Protein AF-A0A1F7LGY2-F1 (afdb_monomer_lite)

pLDDT: mean 80.33, std 22.24, range [31.53, 98.31]

Secondary structure (DSSP, 8-state):
--S-SSPEEEE-TTS-EEEE-S--SSSHHHHHHHTTTTHHHHHHHHHHHHHHHHHHHHTTT--SHHHHHHHHHHHHHHHHHHHHHHHHHHHHHHTTT-GGGSPPP--HHHHHHHHHHHHHHHHHHHHHHTS--S-----------SS----HHHHHHHHHTT--

Foldseek 3Di:
DQPPPDWDWDAAPVRHIDTDDPDACDDPVVCCLPPRRCLVVLLVVLLVQLVVLVVVCVVVVHDSVVVLVVSLVVSLVVLVVVVVVSQQVSLCRVVVNDSVVDDTDDCPVVSVVSSVVSVVSSVVVVVVVPPDDDDDPDDDDDDDDDDDDDDPVVVVVVVPPPPD

Structure (mmCIF, N/CA/C/O backbone):
data_AF-A0A1F7LGY2-F1
#
_entry.id   AF-A0A1F7LGY2-F1
#
loop_
_atom_site.group_PDB
_atom_site.id
_atom_site.type_symbol
_atom_site.label_atom_id
_atom_site.label_alt_id
_atom_site.label_comp_id
_atom_site.label_asym_id
_atom_site.label_entity_id
_atom_site.label_seq_id
_atom_site.pdbx_PDB_ins_code
_atom_site.Cartn_x
_atom_site.Cartn_y
_atom_site.Cartn_z
_atom_site.occupancy
_atom_site.B_iso_or_equiv
_atom_site.auth_seq_id
_atom_site.auth_comp_id
_atom_site.auth_asym_id
_atom_site.auth_atom_id
_atom_site.pdbx_PDB_model_num
ATOM 1 N N . MET A 1 1 ? 18.404 -5.498 -19.181 1.00 39.53 1 MET A N 1
ATOM 2 C CA . MET A 1 1 ? 17.936 -6.831 -18.715 1.00 39.53 1 MET A CA 1
ATOM 3 C C . MET A 1 1 ? 17.307 -6.652 -17.340 1.00 39.53 1 MET A C 1
ATOM 5 O O . MET A 1 1 ? 17.782 -5.783 -16.625 1.00 39.53 1 MET A O 1
ATOM 9 N N . MET A 1 2 ? 16.270 -7.405 -16.933 1.00 42.03 2 MET A N 1
ATOM 10 C CA . MET A 1 2 ? 16.012 -7.527 -15.489 1.00 42.03 2 MET A CA 1
ATOM 11 C C . MET A 1 2 ? 17.303 -8.080 -14.880 1.00 42.03 2 MET A C 1
ATOM 13 O O . MET A 1 2 ? 17.704 -9.189 -15.218 1.00 42.03 2 MET A O 1
ATOM 17 N N . ASN A 1 3 ? 17.974 -7.322 -14.013 1.00 49.53 3 ASN A N 1
ATOM 18 C CA . ASN A 1 3 ? 19.230 -7.747 -13.381 1.00 49.53 3 ASN A CA 1
ATOM 19 C C . ASN A 1 3 ? 19.044 -8.911 -12.380 1.00 49.53 3 ASN A C 1
ATOM 21 O O . ASN A 1 3 ? 19.965 -9.271 -11.650 1.00 49.53 3 ASN A O 1
ATOM 25 N N . ALA A 1 4 ? 17.864 -9.533 -12.344 1.00 51.78 4 ALA A N 1
ATOM 26 C CA . ALA A 1 4 ? 17.634 -10.783 -11.649 1.00 51.78 4 ALA A CA 1
ATOM 27 C C . ALA A 1 4 ? 18.128 -11.944 -12.530 1.00 51.78 4 ALA A C 1
ATOM 29 O O . ALA A 1 4 ? 17.460 -12.358 -13.474 1.00 51.78 4 ALA A O 1
ATOM 30 N N . ARG A 1 5 ? 19.298 -12.507 -12.195 1.00 49.62 5 ARG A N 1
ATOM 31 C CA . ARG A 1 5 ? 19.801 -13.772 -12.776 1.00 49.62 5 ARG A CA 1
ATOM 32 C C . ARG A 1 5 ? 18.798 -14.934 -12.642 1.00 49.62 5 ARG A C 1
ATOM 34 O O . ARG A 1 5 ? 18.887 -15.901 -13.390 1.00 49.62 5 ARG A O 1
ATOM 41 N N . ALA A 1 6 ? 17.867 -14.847 -11.692 1.00 62.56 6 ALA A N 1
ATOM 42 C CA . ALA A 1 6 ? 16.808 -15.820 -11.454 1.00 62.56 6 ALA A CA 1
ATOM 43 C C . ALA A 1 6 ? 15.455 -15.314 -11.983 1.00 62.56 6 ALA A C 1
ATOM 45 O O . ALA A 1 6 ? 15.149 -14.127 -11.899 1.00 62.56 6 ALA A O 1
ATOM 46 N N . ALA A 1 7 ? 14.624 -16.228 -12.493 1.00 77.44 7 ALA A N 1
ATOM 47 C CA . ALA A 1 7 ? 13.251 -15.912 -12.883 1.00 77.44 7 ALA A CA 1
ATOM 48 C C . ALA A 1 7 ? 12.450 -15.381 -11.680 1.00 77.44 7 ALA A C 1
ATOM 50 O O . ALA A 1 7 ? 12.455 -16.006 -10.616 1.00 77.44 7 ALA A O 1
ATOM 51 N N . LEU A 1 8 ? 11.718 -14.276 -11.856 1.00 84.38 8 LEU A N 1
ATOM 52 C CA . LEU A 1 8 ? 10.753 -13.827 -10.855 1.00 84.38 8 LEU A CA 1
ATOM 53 C C . LEU A 1 8 ? 9.548 -14.766 -10.899 1.00 84.38 8 LEU A C 1
ATOM 55 O O . LEU A 1 8 ? 8.947 -14.948 -11.958 1.00 84.38 8 LEU A O 1
ATOM 59 N N . LYS A 1 9 ? 9.171 -15.325 -9.748 1.00 89.75 9 LYS A N 1
ATOM 60 C CA . LYS A 1 9 ? 7.934 -16.093 -9.574 1.00 89.75 9 LYS A CA 1
ATOM 61 C C . LYS A 1 9 ? 7.268 -15.680 -8.270 1.00 89.75 9 LYS A C 1
ATOM 63 O O . LYS A 1 9 ? 7.828 -15.880 -7.198 1.00 89.75 9 LYS A O 1
ATOM 68 N N . THR A 1 10 ? 6.081 -15.098 -8.367 1.00 90.00 10 THR A N 1
ATOM 69 C CA . THR A 1 10 ? 5.299 -14.644 -7.212 1.00 90.00 10 THR A CA 1
ATOM 70 C C . THR A 1 10 ? 3.799 -14.729 -7.508 1.00 90.00 10 THR A C 1
ATOM 72 O O . THR A 1 10 ? 3.387 -15.248 -8.549 1.00 90.00 10 THR A O 1
ATOM 75 N N . LYS A 1 11 ? 2.966 -14.261 -6.580 1.00 91.31 11 LYS A N 1
ATOM 76 C CA . LYS A 1 11 ? 1.517 -14.144 -6.733 1.00 91.31 11 LYS A CA 1
ATOM 77 C C . LYS A 1 11 ? 1.067 -12.736 -6.344 1.00 91.31 11 LYS A C 1
ATOM 79 O O . LYS A 1 11 ? 1.635 -12.140 -5.437 1.00 91.31 11 LYS A O 1
ATOM 84 N N . THR A 1 12 ? 0.041 -12.222 -7.015 1.00 90.81 12 THR A N 1
ATOM 85 C CA . THR A 1 12 ? -0.687 -11.018 -6.580 1.00 90.81 12 THR A CA 1
ATOM 86 C C . THR A 1 12 ? -1.389 -11.275 -5.245 1.00 90.81 12 THR A C 1
ATOM 88 O O . THR A 1 12 ? -1.582 -12.436 -4.882 1.00 90.81 12 THR A O 1
ATOM 91 N N . PHE A 1 13 ? -1.922 -10.228 -4.613 1.00 91.12 13 PHE A N 1
ATOM 92 C CA . PHE A 1 13 ? -2.785 -10.340 -3.428 1.00 91.12 13 PHE A CA 1
ATOM 93 C C . PHE A 1 13 ? -3.896 -11.396 -3.576 1.00 91.12 13 PHE A C 1
ATOM 95 O O . PHE A 1 13 ? -4.063 -12.257 -2.720 1.00 91.12 13 PHE A O 1
ATOM 102 N N . ASN A 1 14 ? -4.562 -11.434 -4.735 1.00 89.94 14 ASN A N 1
ATOM 103 C CA . ASN A 1 14 ? -5.637 -12.392 -5.034 1.00 89.94 14 ASN A CA 1
ATOM 104 C C . ASN A 1 14 ? -5.140 -13.790 -5.463 1.00 89.94 14 ASN A C 1
ATOM 106 O O . ASN A 1 14 ? -5.880 -14.561 -6.067 1.00 89.94 14 ASN A O 1
ATOM 110 N N . GLY A 1 15 ? -3.860 -14.107 -5.258 1.00 91.38 15 GLY A N 1
ATOM 111 C CA . GLY A 1 15 ? -3.277 -15.408 -5.596 1.00 91.38 15 GLY A CA 1
ATOM 112 C C . GLY A 1 15 ? -2.975 -15.648 -7.082 1.00 91.38 15 GLY A C 1
ATOM 113 O O . GLY A 1 15 ? -2.417 -16.700 -7.407 1.00 91.38 15 GLY A O 1
ATOM 114 N N . LYS A 1 16 ? -3.277 -14.701 -7.985 1.00 90.69 16 LYS A N 1
ATOM 115 C CA . L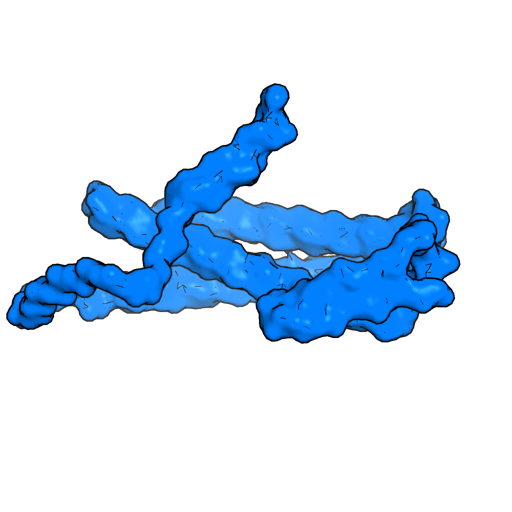YS A 1 16 ? -2.940 -14.821 -9.416 1.00 90.69 16 LYS A CA 1
ATOM 116 C C . LYS A 1 16 ? -1.417 -14.879 -9.603 1.00 90.69 16 LYS A C 1
ATOM 118 O O . LYS A 1 16 ? -0.718 -14.050 -9.021 1.00 90.69 16 LYS A O 1
ATOM 123 N N . PRO A 1 17 ? -0.877 -15.824 -10.390 1.00 92.31 17 PRO A N 1
ATOM 124 C CA . PRO A 1 17 ? 0.564 -15.953 -10.577 1.00 92.31 17 PRO A CA 1
ATOM 125 C C . PRO A 1 17 ? 1.137 -14.790 -11.400 1.00 92.31 17 PRO A C 1
ATOM 127 O O . PRO A 1 17 ? 0.558 -14.388 -12.404 1.00 92.31 17 PRO A O 1
ATOM 130 N N . VAL A 1 18 ? 2.312 -14.303 -11.002 1.00 89.62 18 VAL A N 1
ATOM 131 C CA . VAL A 1 18 ? 3.126 -13.329 -11.742 1.00 89.62 18 VAL A CA 1
ATOM 132 C C . VAL A 1 18 ? 4.497 -13.951 -11.970 1.00 89.62 18 VAL A C 1
ATOM 134 O O . VAL A 1 18 ? 5.178 -14.326 -11.011 1.00 89.62 18 VAL A O 1
ATOM 137 N N . GLN A 1 19 ? 4.887 -14.106 -13.235 1.00 90.25 19 GLN A N 1
ATOM 138 C CA . GLN A 1 19 ? 6.138 -14.760 -13.611 1.00 90.25 19 GLN A CA 1
ATOM 139 C C . GLN A 1 19 ? 6.834 -13.994 -14.732 1.00 90.25 19 GLN A C 1
ATOM 141 O O . GLN A 1 19 ? 6.218 -13.705 -15.754 1.00 90.25 19 GLN A O 1
ATOM 146 N N . TYR A 1 20 ? 8.123 -13.711 -14.549 1.00 87.00 20 TYR A N 1
ATOM 147 C CA . TYR A 1 20 ? 8.960 -13.065 -15.558 1.00 87.00 20 TYR A CA 1
ATOM 148 C C . TYR A 1 20 ? 10.295 -13.794 -15.678 1.00 87.00 20 TYR A C 1
ATOM 150 O O . TYR A 1 20 ? 10.946 -14.108 -14.678 1.00 87.00 20 TYR A O 1
ATOM 158 N N . HIS A 1 21 ? 10.713 -14.056 -16.914 1.00 86.31 21 HIS A N 1
ATOM 159 C CA . HIS A 1 21 ? 11.992 -14.677 -17.227 1.00 86.31 21 HIS A CA 1
ATOM 160 C C . HIS A 1 21 ? 12.526 -14.120 -18.546 1.00 86.31 21 HIS A C 1
ATOM 162 O O . HIS A 1 21 ? 11.770 -13.998 -19.504 1.00 86.31 21 HIS A O 1
ATOM 168 N N . GLY A 1 22 ? 13.812 -13.765 -18.587 1.00 83.62 22 GLY A N 1
ATOM 169 C CA . GLY A 1 22 ? 14.469 -13.286 -19.809 1.00 83.62 22 GLY A CA 1
ATOM 170 C C . GLY A 1 22 ? 13.986 -11.927 -20.338 1.00 83.62 22 GLY A C 1
ATOM 171 O O . GLY A 1 22 ? 14.385 -11.540 -21.429 1.00 83.62 22 GLY A O 1
ATOM 172 N N . VAL A 1 23 ? 13.155 -11.192 -19.589 1.00 84.19 23 VAL A N 1
ATOM 173 C CA . VAL A 1 23 ? 12.608 -9.884 -19.996 1.00 84.19 23 VAL A CA 1
ATOM 174 C C . VAL A 1 23 ? 13.295 -8.723 -19.273 1.00 84.19 23 VAL A C 1
ATOM 176 O O . VAL A 1 23 ? 13.893 -8.887 -18.208 1.00 84.19 23 VAL A O 1
ATOM 179 N N . THR A 1 24 ? 13.246 -7.528 -19.857 1.00 85.12 24 THR A N 1
ATOM 180 C CA . THR A 1 24 ? 13.650 -6.279 -19.198 1.00 85.12 24 THR A CA 1
ATOM 181 C C . THR A 1 24 ? 12.542 -5.772 -18.278 1.00 85.12 24 THR A C 1
ATOM 183 O O . THR A 1 24 ? 11.375 -6.119 -18.445 1.00 85.12 24 THR A O 1
ATOM 186 N N . PHE A 1 25 ? 12.896 -4.951 -17.284 1.00 89.19 25 PHE A N 1
ATOM 187 C CA . PHE A 1 25 ? 11.900 -4.237 -16.486 1.00 89.19 25 PHE A CA 1
ATOM 188 C C . PHE A 1 25 ? 11.383 -3.029 -17.282 1.00 89.19 25 PHE A C 1
ATOM 190 O O . PHE A 1 25 ? 11.777 -1.890 -17.053 1.00 89.19 25 PHE A O 1
ATOM 197 N N . ASP A 1 26 ? 10.555 -3.317 -18.280 1.00 86.62 26 ASP A N 1
ATOM 198 C CA . ASP A 1 26 ? 9.886 -2.342 -19.135 1.00 86.62 26 ASP A CA 1
ATOM 199 C C . ASP A 1 26 ? 8.568 -2.932 -19.664 1.00 86.62 26 ASP A C 1
ATOM 201 O O . ASP A 1 26 ? 8.380 -4.148 -19.622 1.00 86.62 26 ASP A O 1
ATOM 205 N N . GLY A 1 27 ? 7.634 -2.095 -20.119 1.00 88.94 27 GLY A N 1
ATOM 206 C CA . GLY A 1 27 ? 6.317 -2.539 -20.588 1.00 88.94 27 GLY A CA 1
ATOM 207 C C . GLY A 1 27 ? 5.505 -3.256 -19.498 1.00 88.94 27 GLY A C 1
ATOM 208 O O . GLY A 1 27 ? 5.334 -2.735 -18.394 1.00 88.94 27 GLY A O 1
ATOM 209 N N . THR A 1 28 ? 4.993 -4.457 -19.793 1.00 89.25 28 THR A N 1
ATOM 210 C CA . THR A 1 28 ? 4.086 -5.223 -18.911 1.00 89.25 28 THR A CA 1
ATOM 211 C C . THR A 1 28 ? 4.622 -5.439 -17.485 1.00 89.25 28 THR A C 1
ATOM 213 O O . THR A 1 28 ? 3.879 -5.142 -16.547 1.00 89.25 28 THR A O 1
ATOM 216 N N . PRO A 1 29 ? 5.884 -5.877 -17.261 1.00 91.06 29 PRO A N 1
ATOM 217 C CA . PRO A 1 29 ? 6.494 -5.918 -15.929 1.00 91.06 29 PRO A CA 1
ATOM 218 C C . PRO A 1 29 ? 6.308 -4.648 -15.098 1.00 91.06 29 PRO A C 1
ATOM 220 O O . PRO A 1 29 ? 5.940 -4.722 -13.924 1.00 91.06 29 PRO A O 1
ATOM 223 N N . ARG A 1 30 ? 6.527 -3.485 -15.715 1.00 92.62 30 ARG A N 1
ATOM 224 C CA . ARG A 1 30 ? 6.434 -2.186 -15.051 1.00 92.62 30 ARG A CA 1
ATOM 225 C C . ARG A 1 30 ? 4.981 -1.774 -14.808 1.00 92.62 30 ARG A C 1
ATOM 227 O O . ARG A 1 30 ? 4.676 -1.248 -13.742 1.00 92.62 30 ARG A O 1
ATOM 234 N N . VAL A 1 31 ? 4.081 -2.068 -15.751 1.00 92.75 31 VAL A N 1
ATOM 235 C CA . VAL A 1 31 ? 2.630 -1.856 -15.588 1.00 92.75 31 VAL A CA 1
ATOM 236 C C . VAL A 1 31 ? 2.087 -2.669 -14.413 1.00 92.75 31 VAL A C 1
ATOM 238 O O . VAL A 1 31 ? 1.357 -2.131 -13.588 1.00 92.75 31 VAL A O 1
ATOM 241 N N . VAL A 1 32 ? 2.479 -3.940 -14.287 1.00 91.56 32 VAL A N 1
ATOM 242 C CA . VAL A 1 32 ? 2.066 -4.782 -13.153 1.00 91.56 32 VAL A CA 1
ATOM 243 C C . VAL A 1 32 ? 2.625 -4.245 -11.837 1.00 91.56 32 VAL A C 1
ATOM 245 O O . VAL A 1 32 ? 1.889 -4.179 -10.859 1.00 91.56 32 VAL A O 1
ATOM 248 N N . PHE A 1 33 ? 3.894 -3.828 -11.811 1.00 92.75 33 PHE A N 1
ATOM 249 C CA . PHE A 1 33 ? 4.537 -3.282 -10.612 1.00 92.75 33 PHE A CA 1
ATOM 250 C C . PHE A 1 33 ? 3.825 -2.032 -10.060 1.00 92.75 33 PHE A C 1
ATOM 252 O O . PHE A 1 33 ? 3.612 -1.946 -8.852 1.00 92.75 33 PHE A O 1
ATOM 259 N N . TRP A 1 34 ? 3.432 -1.094 -10.931 1.00 94.62 34 TRP A N 1
ATOM 260 C CA . TRP A 1 34 ? 2.771 0.167 -10.547 1.00 94.62 34 TRP A CA 1
ATOM 261 C C . TRP A 1 34 ? 1.238 0.118 -10.485 1.00 94.62 34 TRP A C 1
ATOM 263 O O . TRP A 1 34 ? 0.621 1.083 -10.017 1.00 94.62 34 TRP A O 1
ATOM 273 N N . GLY A 1 35 ? 0.635 -0.956 -10.993 1.00 89.94 35 GLY A N 1
ATOM 274 C CA . GLY A 1 35 ? -0.797 -1.225 -10.897 1.00 89.94 35 GLY A CA 1
ATOM 275 C C . GLY A 1 35 ? -1.161 -1.905 -9.576 1.00 89.94 35 GLY A C 1
ATOM 276 O O . GLY A 1 35 ? -0.650 -1.566 -8.512 1.00 89.94 35 GLY A O 1
ATOM 277 N N . ASP A 1 36 ? -2.008 -2.928 -9.647 1.00 82.69 36 ASP A N 1
ATOM 278 C CA . ASP A 1 36 ? -2.623 -3.558 -8.468 1.00 82.69 36 ASP A CA 1
ATOM 279 C C . ASP A 1 36 ? -1.726 -4.568 -7.731 1.00 82.69 36 ASP A C 1
ATOM 281 O O . ASP A 1 36 ? -2.223 -5.425 -6.997 1.00 82.69 36 ASP A O 1
ATOM 285 N N . PHE A 1 37 ? -0.406 -4.545 -7.936 1.00 90.06 37 PHE A N 1
ATOM 286 C CA . PHE A 1 37 ? 0.458 -5.533 -7.292 1.00 90.06 37 PHE A CA 1
ATOM 287 C C . PHE A 1 37 ? 0.629 -5.258 -5.793 1.00 90.06 37 PHE A C 1
ATOM 289 O O . PHE A 1 37 ? 0.370 -6.154 -4.995 1.00 90.06 37 PHE A O 1
ATOM 296 N N . PHE A 1 38 ? 1.030 -4.041 -5.403 1.00 89.88 38 PHE A N 1
ATOM 297 C CA . PHE A 1 38 ? 1.312 -3.692 -4.000 1.00 89.88 38 PHE A CA 1
ATOM 298 C C . PHE A 1 38 ? 0.131 -3.055 -3.263 1.00 89.88 38 PHE A C 1
ATOM 300 O O . PHE A 1 38 ? -0.054 -3.312 -2.073 1.00 89.88 38 PHE A O 1
ATOM 307 N N . GLU A 1 39 ? -0.675 -2.241 -3.949 1.00 93.81 39 GLU A N 1
ATOM 308 C CA . GLU A 1 39 ? -1.739 -1.446 -3.320 1.00 93.81 39 GLU A CA 1
ATOM 309 C C . GLU A 1 39 ? -2.740 -2.278 -2.491 1.00 93.81 39 GLU A C 1
ATOM 311 O O . GLU A 1 39 ? -3.066 -1.856 -1.378 1.00 93.81 39 GLU A O 1
ATOM 316 N N . PRO A 1 40 ? -3.183 -3.476 -2.933 1.00 94.88 40 PRO A N 1
ATOM 317 C CA . PRO A 1 40 ? -4.080 -4.304 -2.128 1.00 94.88 40 PRO A CA 1
ATOM 318 C C . PRO A 1 40 ? -3.463 -4.786 -0.809 1.00 94.88 40 PRO A C 1
ATOM 320 O O . PRO A 1 40 ? -4.161 -4.816 0.199 1.00 94.88 40 PRO A O 1
ATOM 323 N N . PHE A 1 41 ? -2.163 -5.109 -0.788 1.00 92.81 41 PHE A N 1
ATOM 324 C CA . PHE A 1 41 ? -1.475 -5.523 0.441 1.00 92.81 41 PHE A CA 1
ATOM 325 C C . PHE A 1 41 ? -1.378 -4.373 1.445 1.00 92.81 41 PHE A C 1
ATOM 327 O O . PHE A 1 41 ? -1.619 -4.579 2.630 1.00 92.81 41 PHE A O 1
ATOM 334 N N . MET A 1 42 ? -1.049 -3.163 0.975 1.00 94.25 42 MET A N 1
ATOM 335 C CA . MET A 1 42 ? -0.989 -1.976 1.837 1.00 94.25 42 MET A CA 1
ATOM 336 C C . MET A 1 42 ? -2.353 -1.670 2.456 1.00 94.25 42 MET A C 1
ATOM 338 O O . MET A 1 42 ? -2.447 -1.423 3.656 1.00 94.25 42 MET A O 1
ATOM 342 N N . TYR A 1 43 ? -3.414 -1.722 1.647 1.00 96.06 43 TYR A N 1
ATOM 343 C CA . TYR A 1 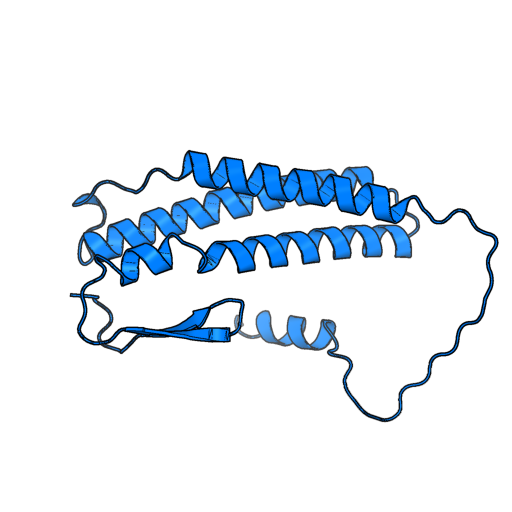43 ? -4.766 -1.445 2.120 1.00 96.06 43 TYR A CA 1
ATOM 344 C C . TYR A 1 43 ? -5.266 -2.495 3.121 1.00 96.06 43 TYR A C 1
ATOM 346 O O . TYR A 1 43 ? -5.865 -2.145 4.136 1.00 96.06 43 TYR A O 1
ATOM 354 N N . ASP A 1 44 ? -5.003 -3.775 2.861 1.00 96.00 44 ASP A N 1
ATOM 355 C CA . ASP A 1 44 ? -5.368 -4.863 3.768 1.00 96.00 44 ASP A CA 1
ATOM 356 C C . ASP A 1 44 ? -4.601 -4.784 5.098 1.00 96.00 44 ASP A C 1
ATOM 358 O O . ASP A 1 44 ? -5.203 -4.900 6.164 1.00 96.00 44 ASP A O 1
ATOM 362 N N . ALA A 1 45 ? -3.300 -4.477 5.058 1.00 93.94 45 ALA A N 1
ATOM 363 C CA . ALA A 1 45 ? -2.509 -4.250 6.265 1.00 93.94 45 ALA A CA 1
ATOM 364 C C . ALA A 1 45 ? -3.055 -3.075 7.093 1.00 93.94 45 ALA A C 1
ATOM 366 O O . ALA A 1 45 ? -3.255 -3.219 8.297 1.00 93.94 45 ALA A O 1
ATOM 367 N N . ALA A 1 46 ? -3.370 -1.945 6.449 1.00 97.00 46 ALA A N 1
ATOM 368 C CA . ALA A 1 46 ? -3.979 -0.793 7.112 1.00 97.00 46 ALA A CA 1
ATOM 369 C C . ALA A 1 46 ? -5.316 -1.153 7.776 1.00 97.00 46 ALA A C 1
ATOM 371 O O . ALA A 1 46 ? -5.550 -0.806 8.934 1.00 97.00 46 ALA A O 1
ATOM 372 N N . ARG A 1 47 ? -6.172 -1.907 7.074 1.00 97.06 47 ARG A N 1
ATOM 373 C CA . ARG A 1 47 ? -7.438 -2.404 7.622 1.00 97.06 47 ARG A CA 1
ATOM 374 C C . ARG A 1 47 ? -7.230 -3.248 8.869 1.00 97.06 47 ARG A C 1
ATOM 376 O O . ARG A 1 47 ? -7.853 -2.969 9.889 1.00 97.06 47 ARG A O 1
ATOM 383 N N . GLN A 1 48 ? -6.358 -4.251 8.790 1.00 95.94 48 GLN A N 1
ATOM 384 C CA . GLN A 1 48 ? -6.078 -5.141 9.914 1.00 95.94 48 GLN A CA 1
ATOM 385 C C . GLN A 1 48 ? -5.525 -4.368 11.116 1.00 95.94 48 GLN A C 1
ATOM 387 O O . GLN A 1 48 ? -5.923 -4.637 12.247 1.00 95.94 48 GLN A O 1
ATOM 392 N N . SER A 1 49 ? -4.650 -3.384 10.888 1.00 97.12 49 SER A N 1
ATOM 393 C CA . SER A 1 49 ? -4.124 -2.524 11.951 1.00 97.12 49 SER A CA 1
ATOM 394 C C . SER A 1 49 ? -5.222 -1.709 12.637 1.00 97.12 49 SER A C 1
ATOM 396 O O . SER A 1 49 ? -5.291 -1.706 13.863 1.00 97.12 49 SER A O 1
ATOM 398 N N . LEU A 1 50 ? -6.105 -1.060 11.872 1.00 96.62 50 LEU A N 1
ATOM 399 C CA . LEU A 1 50 ? -7.200 -0.257 12.430 1.00 96.62 50 LEU A CA 1
ATOM 400 C C . LEU A 1 50 ? -8.225 -1.120 13.181 1.00 96.62 50 LEU A C 1
ATOM 402 O O . LEU A 1 50 ? -8.622 -0.777 14.294 1.00 96.62 50 LEU A O 1
ATOM 406 N N . GLU A 1 51 ? -8.626 -2.260 12.609 1.00 95.50 51 GLU A N 1
ATOM 407 C CA . GLU A 1 51 ? -9.531 -3.218 13.261 1.00 95.50 51 GLU A CA 1
ATOM 408 C C . GLU A 1 51 ? -8.922 -3.762 14.563 1.00 95.50 51 GLU A C 1
ATOM 410 O O . GLU A 1 51 ? -9.615 -3.861 15.577 1.00 95.50 51 GLU A O 1
ATOM 415 N N . TRP A 1 52 ? -7.616 -4.053 14.569 1.00 95.25 52 TRP A N 1
ATOM 416 C CA . TRP A 1 52 ? -6.910 -4.498 15.768 1.00 95.25 52 TRP A CA 1
ATOM 417 C C . TRP A 1 52 ? -6.901 -3.437 16.870 1.00 95.25 52 TRP A C 1
ATOM 419 O O . TRP A 1 52 ? -7.156 -3.776 18.024 1.00 95.25 52 TRP A O 1
ATOM 429 N N . VAL A 1 53 ? -6.654 -2.168 16.535 1.00 96.00 53 VAL A N 1
ATOM 430 C CA . VAL A 1 53 ? -6.667 -1.064 17.510 1.00 96.00 53 VAL A CA 1
ATOM 431 C C . VAL A 1 53 ? -8.056 -0.874 18.108 1.00 96.00 53 VAL A C 1
ATOM 433 O O . VAL A 1 53 ? -8.183 -0.803 19.327 1.00 96.00 53 VAL A O 1
ATOM 436 N N . ILE A 1 54 ? -9.105 -0.888 17.281 1.00 93.94 54 ILE A N 1
ATOM 437 C CA . ILE A 1 54 ? -10.494 -0.801 17.757 1.00 93.94 54 ILE A CA 1
ATOM 438 C C . ILE A 1 54 ? -10.801 -1.931 18.734 1.00 93.94 54 ILE A C 1
ATOM 440 O O . ILE A 1 54 ? -11.302 -1.674 19.830 1.00 93.94 54 ILE A O 1
ATOM 444 N N . GLN A 1 55 ? -10.464 -3.170 18.369 1.00 91.81 55 GLN A N 1
ATOM 445 C CA . GLN A 1 55 ? -10.699 -4.317 19.240 1.00 91.81 55 GLN A CA 1
ATOM 446 C C . GLN A 1 55 ? -9.883 -4.214 20.535 1.00 91.81 55 GLN A C 1
ATOM 448 O O . GLN A 1 55 ? -10.396 -4.476 21.617 1.00 91.81 55 GLN A O 1
ATOM 453 N N . ALA A 1 56 ? -8.626 -3.777 20.445 1.00 94.06 56 ALA A N 1
ATOM 454 C CA . ALA A 1 56 ? -7.742 -3.616 21.589 1.00 94.06 56 ALA A CA 1
ATOM 455 C C . ALA A 1 56 ? -8.233 -2.550 22.582 1.00 94.06 56 ALA A C 1
ATOM 457 O O . ALA A 1 56 ? -8.073 -2.745 23.791 1.00 94.06 56 ALA A O 1
ATOM 458 N N . CYS A 1 57 ? -8.805 -1.448 22.092 1.00 94.25 57 CYS A N 1
ATOM 459 C CA . CYS A 1 57 ? -9.430 -0.419 22.920 1.00 94.25 57 CYS A CA 1
ATOM 460 C C . CYS A 1 57 ? -10.731 -0.931 23.543 1.00 94.25 57 CYS A C 1
ATOM 462 O O . CYS A 1 57 ? -10.918 -0.782 24.750 1.00 94.25 57 CYS A O 1
ATOM 464 N N . TYR A 1 58 ? -11.575 -1.610 22.758 1.00 90.88 58 TYR A N 1
ATOM 465 C CA . TYR A 1 58 ? -12.815 -2.221 23.240 1.00 90.88 58 TYR A CA 1
ATOM 466 C C . TYR A 1 58 ? -12.562 -3.204 24.393 1.00 90.88 58 TYR A C 1
ATOM 468 O O . TYR A 1 58 ? -13.146 -3.057 25.465 1.00 90.88 58 TYR A O 1
ATOM 476 N N . ASP A 1 59 ? -11.623 -4.138 24.215 1.00 93.81 59 ASP A N 1
ATOM 477 C CA . ASP A 1 59 ? -11.260 -5.156 25.214 1.00 93.81 59 ASP A CA 1
ATOM 478 C C . ASP A 1 59 ? -10.728 -4.554 26.529 1.00 93.81 59 ASP A C 1
ATOM 480 O O . ASP A 1 59 ? -10.712 -5.221 27.563 1.00 93.81 59 ASP A O 1
ATOM 484 N N . ARG A 1 60 ? -10.247 -3.306 26.488 1.00 94.75 60 ARG A N 1
ATOM 485 C CA . ARG A 1 60 ? -9.655 -2.586 27.625 1.00 94.75 60 ARG A CA 1
ATOM 486 C C . ARG A 1 60 ? -10.539 -1.458 28.152 1.00 94.75 60 ARG A C 1
ATOM 488 O O . ARG A 1 60 ? -10.102 -0.740 29.047 1.00 94.75 60 ARG A O 1
ATOM 495 N N . HIS A 1 61 ? -11.746 -1.293 27.609 1.00 92.62 61 HIS A N 1
ATOM 496 C CA . HIS A 1 61 ? -12.648 -0.183 27.927 1.00 92.62 61 HIS A CA 1
ATOM 497 C C . HIS A 1 61 ? -12.002 1.205 27.743 1.00 92.62 61 HIS A C 1
ATOM 499 O O . HIS A 1 61 ? -12.239 2.121 28.528 1.00 92.62 61 HIS A O 1
ATOM 505 N N . LEU A 1 62 ? -11.174 1.355 26.706 1.00 92.56 62 LEU A N 1
ATOM 506 C CA . LEU A 1 62 ? -10.548 2.621 26.320 1.00 92.56 62 LEU A CA 1
ATOM 507 C C . LEU A 1 62 ? -11.329 3.279 25.178 1.00 92.56 62 LEU A C 1
ATOM 509 O O . LEU A 1 62 ? -11.886 2.588 24.323 1.00 92.56 62 LEU A O 1
ATOM 513 N N . ASP A 1 63 ? -11.317 4.612 25.122 1.00 90.50 63 ASP A N 1
ATOM 514 C CA . ASP A 1 63 ? -11.763 5.328 23.926 1.00 90.50 63 ASP A CA 1
ATOM 515 C C . ASP A 1 63 ? -10.773 5.075 22.780 1.00 90.50 63 ASP A C 1
ATOM 517 O O . ASP A 1 63 ? -9.567 5.255 22.932 1.00 90.50 63 ASP A O 1
ATOM 521 N N . ALA A 1 64 ? -11.282 4.636 21.631 1.00 91.94 64 ALA A N 1
ATOM 522 C CA . ALA A 1 64 ? -10.471 4.314 20.463 1.00 91.94 64 ALA A CA 1
ATOM 523 C C . ALA A 1 64 ? -10.050 5.554 19.658 1.00 91.94 64 ALA A C 1
ATOM 525 O O . ALA A 1 64 ? -9.186 5.431 18.793 1.00 91.94 64 ALA A O 1
ATOM 526 N N . SER A 1 65 ? -10.652 6.724 19.902 1.00 90.94 65 SER A N 1
ATOM 527 C CA . SER A 1 65 ? -10.476 7.924 19.072 1.00 90.94 65 SER A CA 1
ATOM 528 C C . SER A 1 65 ? -9.009 8.358 18.924 1.00 90.94 65 SER A C 1
ATOM 530 O O . SER A 1 65 ? -8.516 8.504 17.803 1.00 90.94 65 SER A O 1
ATOM 532 N N . GLU A 1 66 ? -8.292 8.492 20.041 1.00 91.62 66 GLU A N 1
ATOM 533 C CA . GLU A 1 66 ? -6.886 8.908 20.077 1.00 91.62 66 GLU A CA 1
ATOM 534 C C . GLU A 1 66 ? -5.969 7.872 19.410 1.00 91.62 66 GLU A C 1
ATOM 536 O O . GLU A 1 66 ? -5.191 8.206 18.515 1.00 91.62 66 GLU A O 1
ATOM 541 N N . TYR A 1 67 ? -6.129 6.593 19.758 1.00 95.06 67 TYR A N 1
ATOM 542 C CA . TYR A 1 67 ? -5.314 5.503 19.211 1.00 95.06 67 TYR A CA 1
ATOM 543 C C . TYR A 1 67 ? -5.543 5.289 17.713 1.00 95.06 67 TYR A C 1
ATOM 545 O O . TYR A 1 67 ? -4.608 4.965 16.977 1.00 95.06 67 TYR A O 1
ATOM 553 N N . LEU A 1 68 ? -6.774 5.481 17.233 1.00 94.62 68 LEU A N 1
ATOM 554 C CA . LEU A 1 68 ? -7.087 5.441 15.807 1.00 94.62 68 LEU A CA 1
ATOM 555 C C . LEU A 1 68 ? -6.442 6.602 15.054 1.00 94.62 68 LEU A C 1
ATOM 557 O O . LEU A 1 68 ? -5.917 6.390 13.959 1.00 94.62 68 LEU A O 1
ATOM 561 N N . SER A 1 69 ? -6.451 7.803 15.635 1.00 94.56 69 SER A N 1
ATOM 562 C CA . SER A 1 69 ? -5.773 8.965 15.058 1.00 94.56 69 SER A CA 1
ATOM 563 C C . SER A 1 69 ? -4.266 8.722 14.945 1.00 94.56 69 SER A C 1
ATOM 565 O O . SER A 1 69 ? -3.692 8.907 13.871 1.00 94.56 69 SER A O 1
ATOM 567 N N . GLU A 1 70 ? -3.627 8.238 16.014 1.00 96.56 70 GLU A N 1
ATOM 568 C CA . GLU A 1 70 ? -2.196 7.907 16.014 1.00 96.56 70 GLU A CA 1
ATOM 569 C C . GLU A 1 70 ? -1.868 6.809 14.993 1.00 96.56 70 GLU A C 1
ATOM 571 O O . GLU A 1 70 ? -0.946 6.941 14.187 1.00 96.56 70 GLU A O 1
ATOM 576 N N . THR A 1 71 ? -2.670 5.744 14.965 1.00 97.31 71 THR A N 1
ATOM 577 C CA . THR A 1 71 ? -2.481 4.631 14.027 1.00 97.31 71 THR A CA 1
ATOM 578 C C . THR A 1 71 ? -2.614 5.093 12.582 1.00 97.31 71 THR A C 1
ATOM 580 O O . THR A 1 71 ? -1.815 4.697 11.735 1.00 97.31 71 THR A O 1
ATOM 583 N N . THR A 1 72 ? -3.581 5.965 12.292 1.00 97.25 72 THR A N 1
ATOM 584 C CA . THR A 1 72 ? -3.760 6.538 10.952 1.00 97.25 72 THR A CA 1
ATOM 585 C C . THR A 1 72 ? -2.546 7.377 10.550 1.00 97.25 72 THR A C 1
ATOM 587 O O . THR A 1 72 ? -2.026 7.198 9.452 1.00 97.25 72 THR A O 1
ATOM 590 N N . ALA A 1 73 ? -2.012 8.206 11.452 1.00 97.12 73 ALA A N 1
ATOM 591 C CA . ALA A 1 73 ? -0.804 8.989 11.184 1.00 97.12 73 ALA A CA 1
ATOM 592 C C . ALA A 1 73 ? 0.435 8.106 10.922 1.00 97.12 73 ALA A C 1
ATOM 594 O O . ALA A 1 73 ? 1.236 8.395 10.030 1.00 97.12 73 ALA A O 1
ATOM 595 N N . LEU A 1 74 ? 0.593 6.996 11.651 1.00 98.06 74 LEU A N 1
ATOM 596 C CA . LEU A 1 74 ? 1.669 6.029 11.396 1.00 98.06 74 LEU A CA 1
ATOM 597 C C . LEU A 1 74 ? 1.499 5.317 10.046 1.00 98.06 74 LEU A C 1
ATOM 599 O O . LEU A 1 74 ? 2.482 5.105 9.329 1.00 98.06 74 LEU A O 1
ATOM 603 N N . LEU A 1 75 ? 0.263 4.975 9.677 1.00 98.00 75 LEU A N 1
ATOM 604 C CA . LEU A 1 75 ? -0.053 4.395 8.373 1.00 98.00 75 LEU A CA 1
ATOM 605 C C . LEU A 1 75 ? 0.241 5.378 7.233 1.00 98.00 75 LEU A C 1
ATOM 607 O O . LEU A 1 75 ? 0.789 4.959 6.215 1.00 98.00 75 LEU A O 1
ATOM 611 N N . ASP A 1 76 ? -0.017 6.673 7.411 1.00 98.00 76 ASP A N 1
ATOM 612 C CA . ASP A 1 76 ? 0.328 7.706 6.427 1.00 98.00 76 ASP A CA 1
ATOM 613 C C . ASP A 1 76 ? 1.838 7.759 6.151 1.00 98.00 76 ASP A C 1
ATOM 615 O O . ASP A 1 76 ? 2.262 7.859 4.993 1.00 98.00 76 ASP A O 1
ATOM 619 N N . VAL A 1 77 ? 2.660 7.644 7.201 1.00 97.62 77 VAL A N 1
ATOM 620 C CA . VAL A 1 77 ? 4.125 7.567 7.077 1.00 97.62 77 VAL A CA 1
ATOM 621 C C . VAL A 1 77 ? 4.545 6.282 6.362 1.00 97.62 77 VAL A C 1
ATOM 623 O O . VAL A 1 77 ? 5.405 6.323 5.479 1.00 97.62 77 VAL A O 1
ATOM 626 N N . LEU A 1 78 ? 3.943 5.141 6.710 1.00 96.56 78 LEU A N 1
ATOM 627 C CA . LEU A 1 78 ? 4.224 3.859 6.059 1.00 96.56 78 LEU A CA 1
ATOM 628 C C . LEU A 1 78 ? 3.887 3.898 4.563 1.00 96.56 78 LEU A C 1
ATOM 630 O O . LEU A 1 78 ? 4.684 3.436 3.744 1.00 96.56 78 LEU A O 1
ATOM 634 N N . VAL A 1 79 ? 2.737 4.466 4.197 1.00 97.38 79 VAL A N 1
ATOM 635 C CA . VAL A 1 79 ? 2.306 4.637 2.804 1.00 97.38 79 VAL A CA 1
ATOM 636 C C . VAL A 1 79 ? 3.306 5.488 2.030 1.00 97.38 79 VAL A C 1
ATOM 638 O O . VAL A 1 79 ? 3.749 5.070 0.959 1.00 97.38 79 VAL A O 1
ATOM 641 N N . ALA A 1 80 ? 3.694 6.648 2.571 1.00 97.81 80 ALA A N 1
ATOM 642 C CA . ALA A 1 80 ? 4.659 7.536 1.924 1.00 97.81 80 ALA A CA 1
ATOM 643 C C . ALA A 1 80 ? 5.986 6.813 1.649 1.00 97.81 80 ALA A C 1
ATOM 645 O O . ALA A 1 80 ? 6.412 6.717 0.497 1.00 97.81 80 ALA A O 1
ATOM 646 N N . LYS A 1 81 ? 6.567 6.189 2.682 1.00 97.50 81 LYS A N 1
ATOM 647 C CA . LYS A 1 81 ? 7.828 5.446 2.558 1.00 97.50 81 LYS A CA 1
ATOM 648 C C . LYS A 1 81 ? 7.738 4.277 1.582 1.00 97.50 81 LYS A C 1
ATOM 650 O O . LYS A 1 81 ? 8.677 4.026 0.835 1.00 97.50 81 LYS A O 1
ATOM 655 N N . THR A 1 82 ? 6.617 3.558 1.568 1.00 96.69 82 THR A N 1
ATOM 656 C CA . THR A 1 82 ? 6.445 2.412 0.666 1.00 96.69 82 THR A CA 1
ATOM 657 C C . THR A 1 82 ? 6.460 2.861 -0.792 1.00 96.69 82 THR A C 1
ATOM 659 O O . THR A 1 82 ? 7.163 2.269 -1.609 1.00 96.69 82 THR A O 1
ATOM 662 N N . TYR A 1 83 ? 5.747 3.937 -1.126 1.00 97.81 83 TYR A N 1
ATOM 663 C CA . TYR A 1 83 ? 5.755 4.469 -2.486 1.00 97.81 83 TYR A CA 1
ATOM 664 C C . TYR A 1 83 ? 7.104 5.078 -2.888 1.00 97.81 83 TYR A C 1
ATOM 666 O O . TYR A 1 83 ? 7.510 4.926 -4.041 1.00 97.81 83 TYR A O 1
ATOM 674 N N . GLU A 1 84 ? 7.813 5.728 -1.966 1.00 97.12 84 GLU A N 1
ATOM 675 C CA . GLU A 1 84 ? 9.176 6.222 -2.199 1.00 97.12 84 GLU A CA 1
ATOM 676 C C . GLU A 1 84 ? 10.145 5.073 -2.515 1.00 97.12 84 GLU A C 1
ATOM 678 O O . GLU A 1 84 ? 10.867 5.125 -3.513 1.00 97.12 84 GLU A O 1
ATOM 683 N N . GLU A 1 85 ? 10.109 3.984 -1.742 1.00 96.38 85 GLU A N 1
ATOM 684 C CA . GLU A 1 85 ? 10.937 2.799 -2.003 1.00 96.38 85 GLU A CA 1
ATOM 685 C C . GLU A 1 85 ? 10.532 2.072 -3.295 1.00 96.38 85 GLU A C 1
ATOM 687 O O . GLU A 1 85 ? 11.390 1.564 -4.025 1.00 96.38 85 GLU A O 1
ATOM 692 N N . MET A 1 86 ? 9.242 2.065 -3.647 1.00 96.12 86 MET A N 1
ATOM 693 C CA . MET A 1 86 ? 8.787 1.584 -4.956 1.00 96.12 86 MET A CA 1
ATOM 694 C C . MET A 1 86 ? 9.351 2.438 -6.098 1.00 96.12 86 MET A C 1
ATOM 696 O O . MET A 1 86 ? 9.833 1.885 -7.087 1.00 96.12 86 MET A O 1
ATOM 700 N N . ALA A 1 87 ? 9.338 3.768 -5.962 1.00 96.88 87 ALA A N 1
ATOM 701 C CA . ALA A 1 87 ? 9.898 4.685 -6.955 1.00 96.88 87 ALA A CA 1
ATOM 702 C C . ALA A 1 87 ? 11.405 4.481 -7.121 1.00 96.88 87 ALA A C 1
ATOM 704 O O . ALA A 1 87 ? 11.897 4.394 -8.246 1.00 96.88 87 ALA A O 1
ATOM 705 N N . ARG A 1 88 ? 12.122 4.321 -6.007 1.00 95.56 88 ARG A N 1
ATOM 706 C CA . ARG A 1 88 ? 13.553 4.010 -5.996 1.00 95.56 88 ARG A CA 1
ATOM 707 C C . ARG A 1 88 ? 13.855 2.658 -6.645 1.00 95.56 88 ARG A C 1
ATOM 709 O O . ARG A 1 88 ? 14.808 2.540 -7.412 1.00 95.56 88 ARG A O 1
ATOM 716 N N . THR A 1 89 ? 13.028 1.646 -6.384 1.00 93.81 89 THR A N 1
ATOM 717 C CA . THR A 1 89 ? 13.154 0.317 -7.002 1.00 93.81 89 THR A CA 1
ATOM 718 C C . THR A 1 89 ? 12.916 0.380 -8.513 1.00 93.81 89 THR A C 1
ATOM 720 O O . THR A 1 89 ? 13.712 -0.172 -9.272 1.00 93.81 89 THR A O 1
ATOM 723 N N . ASP A 1 90 ? 11.879 1.090 -8.976 1.00 94.50 90 ASP A N 1
ATOM 724 C CA . ASP A 1 90 ? 11.634 1.335 -10.409 1.00 94.50 90 ASP A CA 1
ATOM 725 C C . ASP A 1 90 ? 12.839 2.009 -11.068 1.00 94.50 90 ASP A C 1
ATOM 727 O O . ASP A 1 90 ? 13.318 1.554 -12.108 1.00 94.50 90 ASP A O 1
ATOM 731 N N . GLN A 1 91 ? 13.362 3.054 -10.426 1.00 94.75 91 GLN A N 1
ATOM 732 C CA . GLN A 1 91 ? 14.509 3.813 -10.903 1.00 94.75 91 GLN A CA 1
ATOM 733 C C . GLN A 1 91 ? 15.757 2.926 -11.029 1.00 94.75 91 GLN A C 1
ATOM 735 O O . GLN A 1 91 ? 16.410 2.922 -12.072 1.00 94.75 91 GLN A O 1
ATOM 740 N N . LEU A 1 92 ? 16.047 2.107 -10.012 1.00 93.62 92 LEU A N 1
ATOM 741 C CA . LEU A 1 92 ? 17.161 1.157 -10.016 1.00 93.62 92 LEU A CA 1
ATOM 742 C C . LEU A 1 92 ? 17.030 0.119 -11.140 1.00 93.62 92 LEU A C 1
ATOM 744 O O . LEU A 1 92 ? 18.004 -0.170 -11.841 1.00 93.62 92 LEU A O 1
ATOM 748 N N . LEU A 1 93 ? 15.832 -0.445 -11.315 1.00 91.06 93 LEU A N 1
ATOM 749 C CA . LEU A 1 93 ? 15.565 -1.472 -12.321 1.00 91.06 93 LEU A CA 1
ATOM 750 C C . LEU A 1 93 ? 15.651 -0.915 -13.747 1.00 91.06 93 LEU A C 1
ATOM 752 O O . LEU A 1 93 ? 16.178 -1.590 -14.632 1.00 91.06 93 LEU A O 1
ATOM 756 N N . ARG A 1 94 ? 15.184 0.318 -13.970 1.00 91.81 94 ARG A N 1
ATOM 757 C CA . ARG A 1 94 ? 15.281 1.009 -15.265 1.00 91.81 94 ARG A CA 1
ATOM 758 C C . ARG A 1 94 ? 16.697 1.482 -15.573 1.00 91.81 94 ARG A C 1
ATOM 760 O O . ARG A 1 94 ? 17.150 1.334 -16.703 1.00 91.81 94 ARG A O 1
ATOM 767 N N . GLY A 1 95 ? 17.405 1.990 -14.568 1.00 91.75 95 GLY A N 1
ATOM 768 C CA . GLY A 1 95 ? 18.804 2.407 -14.662 1.00 91.75 95 GLY A CA 1
ATOM 769 C C . GLY A 1 95 ? 19.799 1.245 -14.704 1.00 91.75 95 GLY A C 1
ATOM 770 O O . GLY A 1 95 ? 21.002 1.465 -14.623 1.00 91.75 95 GLY A O 1
ATOM 771 N N . SER A 1 96 ? 19.328 -0.007 -14.788 1.00 87.94 96 SER A N 1
ATOM 772 C CA . SER A 1 96 ? 20.170 -1.213 -14.812 1.00 87.94 96 SER A CA 1
ATOM 773 C C . SER A 1 96 ? 21.181 -1.285 -13.657 1.00 87.94 96 SER A C 1
ATOM 775 O O . SER A 1 96 ? 22.284 -1.797 -13.831 1.00 87.94 96 SER A O 1
ATOM 777 N N . GLY A 1 97 ? 20.799 -0.813 -12.467 1.00 87.19 97 GLY A N 1
ATOM 778 C CA . GLY A 1 97 ? 21.673 -0.736 -11.290 1.00 87.19 97 GLY A CA 1
ATOM 779 C C . GLY A 1 97 ? 22.208 0.666 -10.978 1.00 87.19 97 GLY A C 1
ATOM 780 O O . GLY A 1 97 ? 22.742 0.867 -9.893 1.00 87.19 97 GLY A O 1
ATOM 781 N N . TYR A 1 98 ? 22.012 1.638 -11.873 1.00 88.88 98 TYR A N 1
ATOM 782 C CA . TYR A 1 98 ? 22.434 3.030 -11.704 1.00 88.88 98 TYR A CA 1
ATOM 783 C C . TYR A 1 98 ? 21.201 3.940 -11.592 1.00 88.88 98 TYR A C 1
ATOM 785 O O . TYR A 1 98 ? 20.733 4.449 -12.611 1.00 88.88 98 TYR A O 1
ATOM 793 N N . PRO A 1 99 ? 20.624 4.132 -10.393 1.00 85.44 99 PRO A N 1
ATOM 794 C CA . PRO A 1 99 ? 19.356 4.847 -10.237 1.00 85.44 99 PRO A CA 1
ATOM 795 C C . PRO A 1 99 ? 19.440 6.297 -10.736 1.00 85.44 99 PRO A C 1
ATOM 797 O O . PRO A 1 99 ? 18.553 6.748 -11.451 1.00 85.44 99 PRO A O 1
ATOM 800 N N . ASP A 1 100 ? 20.550 6.991 -10.497 1.00 91.81 100 ASP A N 1
ATOM 801 C CA . ASP A 1 100 ? 20.708 8.401 -10.889 1.00 91.81 100 ASP A CA 1
ATOM 802 C C . ASP A 1 100 ? 20.785 8.623 -12.412 1.00 91.81 100 ASP A C 1
ATOM 804 O O . ASP A 1 100 ? 20.748 9.757 -12.881 1.00 91.81 100 ASP A O 1
ATOM 808 N N . SER A 1 101 ? 20.850 7.547 -13.207 1.00 92.75 101 SER A N 1
ATOM 809 C CA . SER A 1 101 ? 20.798 7.625 -14.674 1.00 92.75 101 SER A CA 1
ATOM 810 C C . SER A 1 101 ? 19.386 7.848 -15.232 1.00 92.75 101 SER A C 1
ATOM 812 O O . SER A 1 101 ? 19.229 8.128 -16.421 1.00 92.75 101 SER A O 1
ATOM 814 N N . VAL A 1 102 ? 18.345 7.717 -14.400 1.00 94.06 102 VAL A N 1
ATOM 815 C CA . VAL A 1 102 ? 16.937 7.803 -14.808 1.00 94.06 102 VAL A CA 1
ATOM 816 C C . VAL A 1 102 ? 16.149 8.619 -13.786 1.00 94.06 102 VAL A C 1
ATOM 818 O O . VAL A 1 102 ? 16.365 8.488 -12.590 1.00 94.06 102 VAL A O 1
ATOM 821 N N . ALA A 1 103 ? 15.193 9.439 -14.228 1.00 95.19 103 ALA A N 1
ATOM 822 C CA . ALA A 1 103 ? 14.329 10.181 -13.308 1.00 95.19 103 ALA A CA 1
ATOM 823 C C . ALA A 1 103 ? 13.386 9.247 -12.509 1.00 95.19 103 ALA A C 1
ATOM 825 O O . ALA A 1 103 ? 12.828 8.306 -13.095 1.00 95.19 103 ALA A O 1
ATOM 826 N N . PRO A 1 104 ? 13.158 9.513 -11.207 1.00 95.06 104 PRO A N 1
ATOM 827 C CA . PRO A 1 104 ? 12.225 8.742 -10.393 1.00 95.06 104 PRO A CA 1
ATOM 828 C C . PRO A 1 104 ? 10.773 8.966 -10.836 1.00 95.06 104 PRO A C 1
ATOM 830 O O . PRO A 1 104 ? 10.418 9.989 -11.425 1.00 95.06 104 PRO A O 1
ATOM 833 N N . VAL A 1 105 ? 9.909 7.995 -10.538 1.00 95.81 105 VAL A N 1
ATOM 834 C CA . VAL A 1 105 ? 8.462 8.144 -10.739 1.00 95.81 105 VAL A CA 1
ATOM 835 C C . VAL A 1 105 ? 7.896 9.069 -9.667 1.00 95.81 105 VAL A C 1
ATOM 837 O O . VAL A 1 105 ? 8.143 8.875 -8.480 1.00 95.81 105 VAL A O 1
ATOM 840 N N . GLN A 1 106 ? 7.084 10.042 -10.080 1.00 97.00 106 GLN A N 1
ATOM 841 C CA . GLN A 1 106 ? 6.389 10.930 -9.153 1.00 97.00 106 GLN A CA 1
ATOM 842 C C . GLN A 1 106 ? 5.230 10.194 -8.478 1.00 97.00 106 GLN A C 1
ATOM 844 O O . GLN A 1 106 ? 4.237 9.859 -9.124 1.00 97.00 106 GLN A O 1
ATOM 849 N N . VAL A 1 107 ? 5.339 9.972 -7.168 1.00 97.44 107 VAL A N 1
ATOM 850 C CA . VAL A 1 107 ? 4.379 9.159 -6.400 1.00 97.44 107 VAL A CA 1
ATOM 851 C C . VAL A 1 107 ? 3.423 9.955 -5.516 1.00 97.44 107 VAL A C 1
ATOM 853 O O . VAL A 1 107 ? 2.510 9.362 -4.951 1.00 97.44 107 VAL A O 1
ATOM 856 N N . ALA A 1 108 ? 3.560 11.282 -5.431 1.00 97.88 108 ALA A N 1
ATOM 857 C CA . ALA A 1 108 ? 2.747 12.118 -4.537 1.00 97.88 108 ALA A CA 1
ATOM 858 C C . ALA A 1 108 ? 1.233 11.869 -4.690 1.00 97.88 108 ALA A 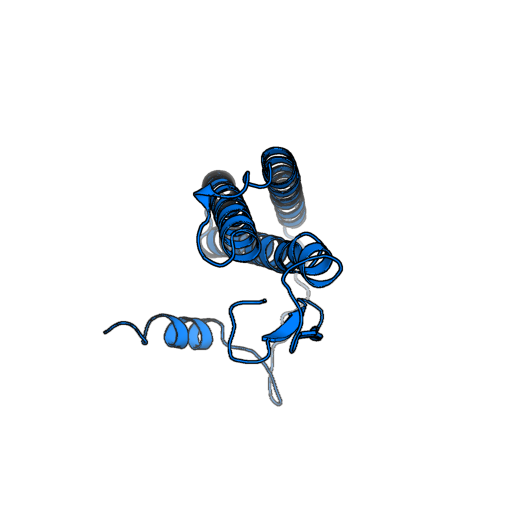C 1
ATOM 860 O O . ALA A 1 108 ? 0.531 11.667 -3.707 1.00 97.88 108 ALA A O 1
ATOM 861 N N . HIS A 1 109 ? 0.735 11.773 -5.926 1.00 96.94 109 HIS A N 1
ATOM 862 C CA . HIS A 1 109 ? -0.679 11.490 -6.187 1.00 96.94 109 HIS A CA 1
ATOM 863 C C . HIS A 1 109 ? -1.134 10.111 -5.669 1.00 96.94 109 HIS A C 1
ATOM 865 O O . HIS A 1 109 ? -2.247 9.986 -5.165 1.00 96.94 109 HIS A O 1
ATOM 871 N N . LYS A 1 110 ? -0.281 9.080 -5.756 1.00 96.88 110 LYS A N 1
ATOM 872 C CA . LYS A 1 110 ? -0.567 7.734 -5.233 1.00 96.88 110 LYS A CA 1
ATOM 873 C C . LYS A 1 110 ? -0.534 7.695 -3.708 1.00 96.88 110 LYS A C 1
ATOM 875 O O . LYS A 1 110 ? -1.381 7.042 -3.101 1.00 96.88 110 LYS A O 1
ATOM 880 N N . VAL A 1 111 ? 0.415 8.416 -3.107 1.00 98.00 111 VAL A N 1
ATOM 881 C CA . VAL A 1 111 ? 0.508 8.594 -1.654 1.00 98.00 111 VAL A CA 1
ATOM 882 C C . VAL A 1 111 ? -0.790 9.206 -1.137 1.00 98.00 111 VAL A C 1
ATOM 884 O O . VAL A 1 111 ? -1.464 8.590 -0.317 1.00 98.00 111 VAL A O 1
ATOM 887 N N . GLU A 1 112 ? -1.194 10.355 -1.677 1.00 98.31 112 GLU A N 1
ATOM 888 C CA . GLU A 1 112 ? -2.395 11.059 -1.218 1.00 98.31 112 GLU A CA 1
ATOM 889 C C . GLU A 1 112 ? -3.682 10.259 -1.472 1.00 98.31 112 GLU A C 1
ATOM 891 O O . GLU A 1 112 ? -4.558 10.205 -0.608 1.00 98.31 112 GLU A O 1
ATOM 896 N N . ALA A 1 113 ? -3.781 9.547 -2.600 1.00 97.44 113 ALA A N 1
ATOM 897 C CA . ALA A 1 113 ? -4.916 8.666 -2.868 1.00 97.44 113 ALA A CA 1
ATOM 898 C C . ALA A 1 113 ? -5.035 7.525 -1.839 1.00 97.44 113 ALA A C 1
ATOM 900 O O . ALA A 1 113 ? -6.135 7.237 -1.360 1.00 97.44 113 ALA A O 1
ATOM 901 N N . MET A 1 114 ? -3.920 6.883 -1.476 1.00 97.81 114 MET A N 1
ATOM 902 C CA . MET A 1 114 ? -3.930 5.793 -0.498 1.00 97.81 114 MET A CA 1
ATOM 903 C C . MET A 1 114 ? -4.192 6.302 0.924 1.00 97.81 114 MET A C 1
ATOM 905 O O . MET A 1 114 ? -5.012 5.707 1.621 1.00 97.81 114 MET A O 1
ATOM 909 N N . LYS A 1 115 ? -3.579 7.421 1.334 1.00 98.25 115 LYS A N 1
ATOM 910 C CA . LYS A 1 115 ? -3.866 8.061 2.631 1.00 98.25 115 LYS A CA 1
ATOM 911 C C . LYS A 1 115 ? -5.345 8.393 2.771 1.00 98.25 115 LYS A C 1
ATOM 913 O O . LYS A 1 115 ? -5.979 7.990 3.742 1.00 98.25 115 LYS A O 1
ATOM 918 N N . LYS A 1 116 ? -5.938 9.025 1.749 1.00 98.25 116 LYS A N 1
ATOM 919 C CA . LYS A 1 116 ? -7.378 9.309 1.732 1.00 98.25 116 LYS A CA 1
ATOM 920 C C . LYS A 1 116 ? -8.198 8.028 1.909 1.00 98.25 116 LYS A C 1
ATOM 922 O O . LYS A 1 116 ? -9.119 7.992 2.717 1.00 98.25 116 LYS A O 1
ATOM 927 N N . ARG A 1 117 ? -7.852 6.964 1.181 1.00 97.56 117 ARG A N 1
ATOM 928 C CA . ARG A 1 117 ? -8.554 5.676 1.259 1.00 97.56 117 ARG A CA 1
ATOM 929 C C . ARG A 1 117 ? -8.463 5.037 2.654 1.00 97.56 117 ARG A C 1
ATOM 931 O O . ARG A 1 117 ? -9.421 4.396 3.084 1.00 97.56 117 ARG A O 1
ATOM 938 N N . ILE A 1 118 ? -7.337 5.192 3.352 1.00 97.75 118 ILE A N 1
ATOM 939 C CA . ILE A 1 118 ? -7.149 4.727 4.736 1.00 97.75 118 ILE A CA 1
ATOM 940 C C . ILE A 1 118 ? -7.932 5.606 5.721 1.00 97.75 118 ILE A C 1
ATOM 942 O O . ILE A 1 118 ? -8.591 5.070 6.608 1.00 97.75 118 ILE A O 1
ATOM 946 N N . ALA A 1 119 ? -7.935 6.927 5.541 1.00 96.88 119 ALA A N 1
ATOM 947 C CA . ALA A 1 119 ? -8.728 7.841 6.362 1.00 96.88 119 ALA A CA 1
ATOM 948 C C . ALA A 1 119 ? -10.237 7.547 6.249 1.00 96.88 119 ALA A C 1
ATOM 950 O O . ALA A 1 119 ? -10.922 7.411 7.263 1.00 96.88 119 ALA A O 1
ATOM 951 N N . ASP A 1 120 ? -10.741 7.349 5.024 1.00 96.62 120 ASP A N 1
ATOM 952 C CA . ASP A 1 120 ? -12.132 6.944 4.778 1.00 96.62 120 ASP A CA 1
ATOM 953 C C . ASP A 1 120 ? -12.454 5.609 5.491 1.00 96.62 120 ASP A C 1
ATOM 955 O O . ASP A 1 120 ? -13.534 5.435 6.060 1.00 96.62 120 ASP A O 1
ATOM 959 N N . LEU A 1 121 ? -11.501 4.666 5.503 1.00 95.94 121 LEU A N 1
ATOM 960 C CA . LEU A 1 121 ? -11.635 3.385 6.199 1.00 95.94 121 LEU A CA 1
ATOM 961 C C . LEU A 1 121 ? -11.688 3.551 7.726 1.00 95.94 121 LEU A C 1
ATOM 963 O O . LEU A 1 121 ? -12.531 2.923 8.366 1.00 95.94 121 LEU A O 1
ATOM 967 N N . ALA A 1 122 ? -10.835 4.393 8.312 1.00 95.00 122 ALA A N 1
ATOM 968 C CA . ALA A 1 122 ? -10.838 4.665 9.750 1.00 95.00 122 ALA A CA 1
ATOM 969 C C . ALA A 1 122 ? -12.187 5.248 10.213 1.00 95.00 122 ALA A C 1
ATOM 971 O O . ALA A 1 122 ? -12.760 4.799 11.212 1.00 95.00 122 ALA A O 1
ATOM 972 N N . VAL A 1 123 ? -12.755 6.175 9.433 1.00 93.50 123 VAL A N 1
ATOM 973 C CA . VAL A 1 123 ? -14.101 6.724 9.667 1.00 93.50 123 VAL A CA 1
ATOM 974 C C . VAL A 1 123 ? -15.161 5.621 9.590 1.00 93.50 123 VAL A C 1
ATOM 976 O O . VAL A 1 123 ? -15.970 5.471 10.510 1.00 93.50 123 VAL A O 1
ATOM 979 N N . ALA A 1 124 ? -15.138 4.801 8.536 1.00 92.75 124 ALA A N 1
ATOM 980 C CA . ALA A 1 124 ? -16.107 3.721 8.348 1.00 92.75 124 ALA A CA 1
ATOM 981 C C . ALA A 1 124 ? -16.091 2.698 9.498 1.00 92.75 124 ALA A C 1
ATOM 983 O O . ALA A 1 124 ? -17.147 2.279 9.980 1.00 92.75 124 ALA A O 1
ATOM 984 N N . LEU A 1 125 ? -14.902 2.318 9.974 1.00 90.75 125 LEU A N 1
ATOM 985 C CA . LEU A 1 125 ? -14.752 1.381 11.088 1.00 90.75 125 LEU A CA 1
ATOM 986 C C . LEU A 1 125 ? -15.260 1.970 12.414 1.00 90.75 125 LEU A C 1
ATOM 988 O O . LEU A 1 125 ? -15.884 1.256 13.199 1.00 90.75 125 LEU A O 1
ATOM 992 N N . THR A 1 126 ? -15.088 3.276 12.628 1.00 84.88 126 THR A N 1
ATOM 993 C CA . THR A 1 126 ? -15.584 3.967 13.831 1.00 84.88 126 THR A CA 1
ATOM 994 C C . THR A 1 126 ? -17.115 4.014 13.873 1.00 84.88 126 THR A C 1
ATOM 996 O O . THR A 1 126 ? -17.722 3.798 14.924 1.00 84.88 126 THR A O 1
ATOM 999 N N . HIS A 1 127 ? -17.772 4.221 12.726 1.00 80.56 127 HIS A N 1
ATOM 1000 C CA . HIS A 1 127 ? -19.236 4.156 12.642 1.00 80.56 127 HIS A CA 1
ATOM 1001 C C . HIS A 1 127 ? -19.780 2.742 12.875 1.00 80.56 127 HIS A C 1
ATOM 1003 O O . HIS A 1 127 ? -20.820 2.590 13.516 1.00 80.56 127 HIS A O 1
ATOM 1009 N N . ARG A 1 128 ? -19.060 1.706 12.425 1.00 69.62 128 ARG A N 1
ATOM 1010 C CA . ARG A 1 128 ? -19.424 0.303 12.675 1.00 69.62 128 ARG A CA 1
ATOM 1011 C C . ARG A 1 128 ? -19.355 -0.069 14.162 1.00 69.62 128 ARG A C 1
ATOM 1013 O O . ARG A 1 128 ? -20.163 -0.869 14.616 1.00 69.62 128 ARG A O 1
ATOM 1020 N N . GLY A 1 129 ? -18.432 0.523 14.923 1.00 55.97 129 GLY A N 1
ATOM 1021 C CA . GLY A 1 129 ? -18.295 0.292 16.367 1.00 55.97 129 GLY A CA 1
ATOM 1022 C C . GLY A 1 129 ? -19.374 0.949 17.240 1.00 55.97 129 GLY A C 1
ATOM 1023 O O . GLY A 1 129 ? -19.524 0.572 18.397 1.00 55.97 129 GLY A O 1
ATOM 1024 N N . ARG A 1 130 ? -20.151 1.909 16.711 1.00 49.06 130 ARG A N 1
ATOM 1025 C CA . ARG A 1 130 ? -21.184 2.648 17.469 1.00 49.06 130 ARG A CA 1
ATOM 1026 C C . ARG A 1 130 ? -22.584 2.023 17.441 1.00 49.06 130 ARG A C 1
ATOM 1028 O O . ARG A 1 130 ? -23.455 2.498 18.162 1.00 49.06 130 ARG A O 1
ATOM 1035 N N . SER A 1 131 ? -22.827 0.972 16.655 1.00 37.75 131 SER A N 1
ATOM 1036 C CA . SER A 1 131 ? -24.159 0.353 16.526 1.00 37.75 131 SER A CA 1
ATOM 1037 C C . SER A 1 131 ? -24.460 -0.750 17.553 1.00 37.75 131 SER A C 1
ATOM 1039 O O . SER A 1 131 ? -25.232 -1.657 17.256 1.00 37.75 131 SER A O 1
ATOM 1041 N N . ALA A 1 132 ? -23.881 -0.699 18.753 1.00 40.12 132 ALA A N 1
ATOM 1042 C CA . ALA A 1 132 ? -24.254 -1.598 19.843 1.00 40.12 132 ALA A CA 1
ATOM 1043 C C . ALA A 1 132 ? -24.428 -0.804 21.146 1.00 40.12 132 ALA A C 1
ATOM 1045 O O . ALA A 1 132 ? -23.490 -0.622 21.916 1.00 40.12 132 ALA A O 1
ATOM 1046 N N . SER A 1 133 ? -25.651 -0.318 21.366 1.00 32.88 133 SER A N 1
ATOM 1047 C CA . SER A 1 133 ? -26.178 -0.043 22.706 1.00 32.88 133 SER A CA 1
ATOM 1048 C C . SER A 1 133 ? -27.039 -1.251 23.121 1.00 32.88 133 SER A C 1
ATOM 1050 O O . SER A 1 133 ? -27.620 -1.897 22.243 1.00 32.88 133 SER A O 1
ATOM 1052 N N . PRO A 1 134 ? -27.030 -1.629 24.407 1.00 45.72 134 PRO A N 1
ATOM 1053 C CA . PRO A 1 134 ? -27.108 -3.009 24.863 1.00 45.72 134 PRO A CA 1
ATOM 1054 C C . PRO A 1 134 ? -28.543 -3.386 25.215 1.00 45.72 134 PRO A C 1
ATOM 1056 O O . PRO A 1 134 ? -29.065 -2.838 26.168 1.00 45.72 134 PRO A O 1
ATOM 1059 N N . ASP A 1 135 ? -29.168 -4.296 24.466 1.00 33.91 135 ASP A N 1
ATOM 1060 C CA . ASP A 1 135 ? -30.378 -5.008 24.928 1.00 33.91 135 ASP A CA 1
ATOM 1061 C C . ASP A 1 135 ? -30.770 -6.188 24.024 1.00 33.91 135 ASP A C 1
ATOM 1063 O O . ASP A 1 135 ? -31.943 -6.504 23.844 1.00 33.91 135 ASP A O 1
ATOM 1067 N N . GLN A 1 136 ? -29.792 -6.895 23.449 1.00 37.28 136 GLN A N 1
ATOM 1068 C CA . GLN A 1 136 ? -30.051 -8.234 22.913 1.00 37.28 136 GLN A CA 1
ATOM 1069 C C . GLN A 1 136 ? -28.958 -9.202 23.353 1.00 37.28 136 GLN A C 1
ATOM 1071 O O . GLN A 1 136 ? -28.046 -9.558 22.608 1.00 37.28 136 GLN A O 1
ATOM 1076 N N . GLU A 1 137 ? -29.094 -9.659 24.599 1.00 39.59 137 GLU A N 1
ATOM 1077 C CA . GLU A 1 137 ? -28.747 -11.030 24.950 1.00 39.59 137 GLU A CA 1
ATOM 1078 C C . GLU A 1 137 ? -29.504 -11.982 24.017 1.00 39.59 137 GLU A C 1
ATOM 1080 O O . GLU A 1 137 ? -30.659 -12.317 24.262 1.00 39.59 137 GLU A O 1
ATOM 1085 N N . ILE A 1 138 ? -28.858 -12.455 22.952 1.00 35.97 138 ILE A N 1
ATOM 1086 C CA . ILE A 1 138 ? -29.213 -13.740 22.347 1.00 35.97 138 ILE A CA 1
ATOM 1087 C C . ILE A 1 138 ? -27.920 -14.530 22.123 1.00 35.97 138 ILE A C 1
ATOM 1089 O O . ILE A 1 138 ? -27.248 -14.421 21.104 1.00 35.97 138 ILE A O 1
ATOM 1093 N N . LEU A 1 139 ? -27.620 -15.331 23.149 1.00 33.59 139 LEU A N 1
ATOM 1094 C CA . LEU A 1 139 ? -26.958 -16.638 23.117 1.00 33.59 139 LEU A CA 1
ATOM 1095 C C . LEU A 1 139 ? -25.544 -16.722 22.518 1.00 33.59 139 LEU A C 1
ATOM 1097 O O . LEU A 1 139 ? -25.325 -16.985 21.338 1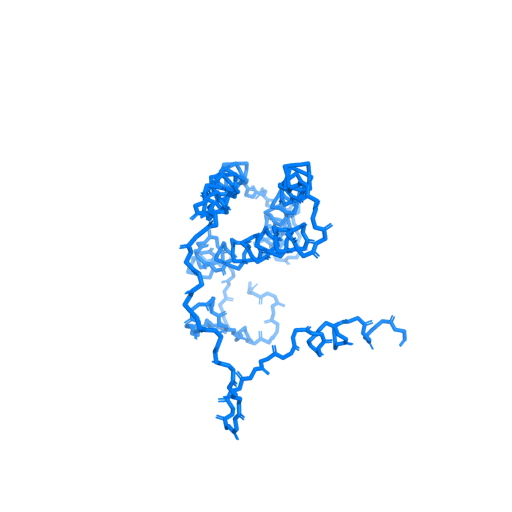.00 33.59 139 LEU A O 1
ATOM 1101 N N . ASN A 1 140 ? -24.571 -16.699 23.432 1.00 35.66 140 ASN A N 1
ATOM 1102 C CA . ASN A 1 140 ? -23.321 -17.438 23.287 1.00 35.66 140 ASN A CA 1
ATOM 1103 C C . ASN A 1 140 ? -23.597 -18.911 22.963 1.00 35.66 140 ASN A C 1
ATOM 1105 O O . ASN A 1 140 ? -24.228 -19.591 23.766 1.00 35.66 140 ASN A O 1
ATOM 1109 N N . LEU A 1 141 ? -22.993 -19.423 21.889 1.00 33.31 141 LEU A N 1
ATOM 1110 C CA . LEU A 1 141 ? -22.548 -20.815 21.798 1.00 33.31 141 LEU A CA 1
ATOM 1111 C C . LEU A 1 141 ? -21.260 -20.896 20.963 1.00 33.31 141 LEU A C 1
ATOM 1113 O O . LEU A 1 141 ? -21.253 -20.777 19.741 1.00 33.31 141 LEU A O 1
ATOM 1117 N N . ARG A 1 142 ? -20.158 -21.129 21.678 1.00 41.19 142 ARG A N 1
ATOM 1118 C CA . ARG A 1 142 ? -18.887 -21.689 21.202 1.00 41.19 142 ARG A CA 1
ATOM 1119 C C . ARG A 1 142 ? -18.981 -23.206 21.422 1.00 41.19 142 ARG A C 1
ATOM 1121 O O . ARG A 1 142 ? -19.320 -23.602 22.535 1.00 41.19 142 ARG A O 1
ATOM 1128 N N . PRO A 1 143 ? -18.715 -24.059 20.418 1.00 34.03 143 PRO A N 1
ATOM 1129 C CA . PRO A 1 143 ? -17.547 -24.942 20.542 1.00 34.03 143 PRO A CA 1
ATOM 1130 C C . PRO A 1 143 ? -16.867 -25.283 19.201 1.00 34.03 143 PRO A C 1
ATOM 1132 O O . PRO A 1 143 ? -17.500 -25.412 18.157 1.00 34.03 143 PRO A O 1
ATOM 1135 N N . GLY A 1 144 ? -15.546 -25.466 19.254 1.00 50.62 144 GLY A N 1
ATOM 1136 C CA . GLY A 1 144 ? -14.766 -26.096 18.190 1.00 50.62 144 GLY A CA 1
ATOM 1137 C C . GLY A 1 144 ? -14.686 -27.611 18.377 1.00 50.62 144 GLY A C 1
ATOM 1138 O O . GLY A 1 144 ? -14.805 -28.099 19.498 1.00 50.62 144 GLY A O 1
ATOM 1139 N N . LEU A 1 145 ? -14.446 -28.329 17.276 1.00 36.94 145 LEU A N 1
ATOM 1140 C CA . LEU A 1 145 ? -13.978 -29.721 17.283 1.00 36.94 145 LEU A CA 1
ATOM 1141 C C . LEU A 1 145 ? -13.298 -30.167 15.966 1.00 36.94 145 LEU A C 1
ATOM 1143 O O . LEU A 1 145 ? -12.585 -31.155 16.028 1.00 36.94 145 LEU A O 1
ATOM 1147 N N . TRP A 1 146 ? -13.386 -29.442 14.829 1.00 39.84 146 TRP A N 1
ATOM 1148 C CA . TRP A 1 146 ? -12.635 -29.757 13.584 1.00 39.84 146 TRP A CA 1
ATOM 1149 C C . TRP A 1 146 ? -12.336 -28.528 12.668 1.00 39.84 146 TRP A C 1
ATOM 1151 O O . TRP A 1 146 ? -13.070 -28.280 11.723 1.00 39.84 146 TRP A O 1
ATOM 1161 N N . GLY A 1 147 ? -11.228 -27.804 12.946 1.00 31.53 147 GLY A N 1
ATOM 1162 C CA . GLY A 1 147 ? -10.356 -27.020 12.019 1.00 31.53 147 GLY A CA 1
ATOM 1163 C C . GLY A 1 147 ? -10.932 -25.809 11.245 1.00 31.53 147 GLY A C 1
ATOM 1164 O O . GLY A 1 147 ? -11.866 -25.956 10.479 1.00 31.53 147 GLY A O 1
ATOM 1165 N N . VAL A 1 148 ? -10.401 -24.578 11.276 1.00 42.19 148 VAL A N 1
ATOM 1166 C CA . VAL A 1 148 ? -9.058 -24.058 11.596 1.00 42.19 148 VAL A CA 1
ATOM 1167 C C . VAL A 1 148 ? -9.206 -22.646 12.182 1.00 42.19 148 VAL A C 1
ATOM 1169 O O . VAL A 1 148 ? -9.714 -21.748 11.516 1.00 42.19 148 VAL A O 1
ATOM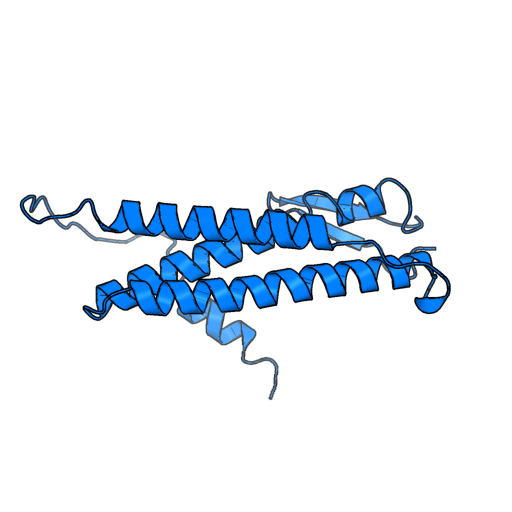 1172 N N . SER A 1 149 ? -8.706 -22.421 13.397 1.00 38.25 149 SER A N 1
ATOM 1173 C CA . SER A 1 149 ? -8.376 -21.080 13.890 1.00 38.25 149 SER A CA 1
ATOM 1174 C C . SER A 1 149 ? -6.882 -20.851 13.686 1.00 38.25 149 SER A C 1
ATOM 1176 O O . SER A 1 149 ? -6.063 -21.577 14.255 1.00 38.25 149 SER A O 1
ATOM 1178 N N . ILE A 1 150 ? -6.515 -19.856 12.881 1.00 43.34 150 ILE A N 1
ATOM 1179 C CA . ILE A 1 150 ? -5.125 -19.410 12.800 1.00 43.34 150 ILE A CA 1
ATOM 1180 C C . ILE A 1 150 ? -4.862 -18.555 14.038 1.00 43.34 150 ILE A C 1
ATOM 1182 O O . ILE A 1 150 ? -5.372 -17.446 14.166 1.00 43.34 150 ILE A O 1
ATOM 1186 N N . ASP A 1 151 ? -4.081 -19.092 14.969 1.00 43.81 151 ASP A N 1
ATOM 1187 C CA . ASP A 1 151 ? -3.600 -18.346 16.125 1.00 43.81 151 ASP A CA 1
ATOM 1188 C C . ASP A 1 151 ? -2.594 -17.274 15.661 1.00 43.81 151 ASP A C 1
ATOM 1190 O O . ASP A 1 151 ? -1.438 -17.563 15.334 1.00 43.81 151 ASP A O 1
ATOM 1194 N N . LEU A 1 152 ? -3.040 -16.016 15.622 1.00 53.47 152 LEU A N 1
ATOM 1195 C CA . LEU A 1 152 ? -2.232 -14.853 15.241 1.00 53.47 152 LEU A CA 1
ATOM 1196 C C . LEU A 1 152 ? -1.000 -14.666 16.153 1.00 53.47 152 LEU A C 1
ATOM 1198 O O . LEU A 1 152 ? 0.025 -14.160 15.692 1.00 53.47 152 LEU A O 1
ATOM 1202 N N . LYS A 1 153 ? -1.016 -15.169 17.402 1.00 43.66 153 LYS A N 1
ATOM 1203 C CA . LYS A 1 153 ? 0.172 -15.165 18.284 1.00 43.66 153 LYS A CA 1
ATOM 1204 C C . LYS A 1 153 ? 1.246 -16.162 17.836 1.00 43.66 153 LYS A C 1
ATOM 1206 O O . LYS A 1 153 ? 2.421 -16.006 18.187 1.00 43.66 153 LYS A O 1
ATOM 1211 N N . ALA A 1 154 ? 0.879 -17.201 17.083 1.00 46.41 154 ALA A N 1
ATOM 1212 C CA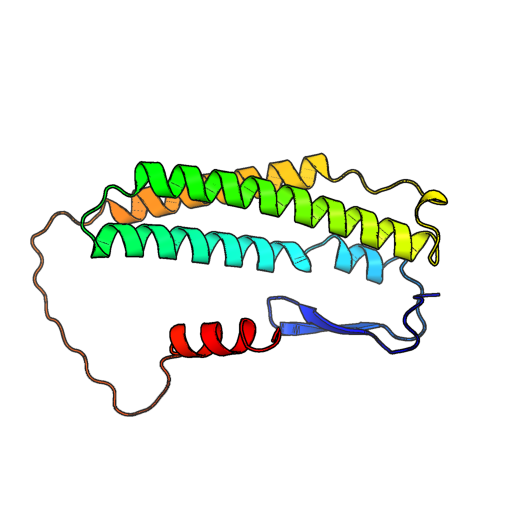 . ALA A 1 154 ? 1.824 -18.174 16.537 1.00 46.41 154 ALA A CA 1
ATOM 1213 C C . ALA A 1 154 ? 2.530 -17.651 15.273 1.00 46.41 154 ALA A C 1
ATOM 1215 O O . ALA A 1 154 ? 3.723 -17.903 15.091 1.00 46.41 154 ALA A O 1
ATOM 1216 N N . LEU A 1 155 ? 1.837 -16.862 14.444 1.00 50.47 155 LEU A N 1
ATOM 1217 C CA . LEU A 1 155 ? 2.434 -16.211 13.270 1.00 50.47 155 LEU A CA 1
ATOM 1218 C C . LEU A 1 155 ? 3.422 -15.102 13.662 1.00 50.47 155 LEU A C 1
ATOM 1220 O O . LEU A 1 155 ? 4.504 -15.013 13.082 1.00 50.47 155 LEU A O 1
ATOM 1224 N N . TRP A 1 156 ? 3.111 -14.334 14.710 1.00 49.59 156 TRP A N 1
ATOM 1225 C CA . TRP A 1 156 ? 3.945 -13.220 15.180 1.00 49.59 156 TRP A CA 1
ATOM 1226 C C . TRP A 1 156 ? 5.314 -13.669 15.732 1.00 49.59 156 TRP A C 1
ATOM 1228 O O . TRP A 1 156 ? 6.350 -13.075 15.433 1.00 49.59 156 TRP A O 1
ATOM 1238 N N . ARG A 1 157 ? 5.364 -14.802 16.452 1.00 50.66 157 ARG A N 1
ATOM 1239 C CA . ARG A 1 157 ? 6.619 -15.382 16.978 1.00 50.66 157 ARG A CA 1
ATOM 1240 C C . ARG A 1 157 ? 7.573 -15.887 15.894 1.00 50.66 157 ARG A C 1
ATOM 1242 O O . ARG A 1 157 ? 8.768 -16.005 16.150 1.00 50.66 157 ARG A O 1
ATOM 1249 N N . ARG A 1 158 ? 7.068 -16.196 14.697 1.00 49.22 158 ARG A N 1
ATOM 1250 C CA . ARG A 1 158 ? 7.866 -16.757 13.597 1.00 49.22 158 ARG A CA 1
ATOM 1251 C C . ARG A 1 158 ? 8.559 -15.683 12.751 1.00 49.22 158 ARG A C 1
ATOM 1253 O O . ARG A 1 158 ? 9.513 -16.007 12.051 1.00 49.22 158 ARG A O 1
ATOM 1260 N N . TRP A 1 159 ? 8.116 -14.426 12.845 1.00 53.88 159 TRP A N 1
ATOM 1261 C CA . TRP A 1 159 ? 8.692 -13.296 12.107 1.00 53.88 159 TRP A CA 1
ATOM 1262 C C . TRP A 1 159 ? 9.798 -12.571 12.898 1.00 53.88 159 TRP A C 1
ATOM 1264 O O . TRP A 1 159 ? 10.805 -12.191 12.315 1.00 53.88 159 TRP A O 1
ATOM 1274 N N . PHE A 1 160 ? 9.695 -12.500 14.233 1.00 49.41 160 PHE A N 1
ATOM 1275 C CA . PHE A 1 160 ? 10.698 -11.840 15.092 1.00 49.41 160 PHE A CA 1
ATOM 1276 C C . PHE A 1 160 ? 11.868 -12.728 15.566 1.00 49.41 160 PHE A C 1
ATOM 1278 O O . PHE A 1 160 ? 12.834 -12.216 16.119 1.00 49.41 160 PHE A O 1
ATOM 1285 N N . LYS A 1 161 ? 11.842 -14.051 15.339 1.00 45.78 161 LYS A N 1
ATOM 1286 C CA . LYS A 1 161 ? 12.924 -14.976 15.757 1.00 45.78 161 LYS A CA 1
ATOM 1287 C C . LYS A 1 161 ? 14.007 -15.248 14.701 1.00 45.78 161 LYS A C 1
ATOM 1289 O O . LYS A 1 161 ? 14.748 -16.216 14.830 1.00 45.78 161 LYS A O 1
ATOM 1294 N N . ARG A 1 162 ? 14.108 -14.425 13.652 1.00 44.88 162 ARG A N 1
ATOM 1295 C CA . ARG A 1 162 ? 15.166 -14.542 12.624 1.00 44.88 162 ARG A CA 1
ATOM 1296 C C . ARG A 1 162 ? 16.242 -13.456 12.683 1.00 44.88 162 ARG A C 1
ATOM 1298 O O . ARG A 1 162 ? 17.064 -13.372 11.780 1.00 44.88 162 ARG A O 1
ATOM 1305 N N . SER A 1 163 ? 16.263 -12.680 13.759 1.00 45.19 163 SER A N 1
ATOM 1306 C CA . SER A 1 163 ? 17.325 -11.725 14.065 1.00 45.19 163 SER A CA 1
ATOM 1307 C C . SER A 1 163 ? 17.687 -11.816 15.546 1.00 45.19 163 SER A C 1
ATOM 1309 O O . SER A 1 163 ? 17.292 -10.952 16.321 1.00 45.19 163 SER A O 1
ATOM 1311 N N . ILE A 1 164 ? 18.340 -12.922 15.915 1.00 39.88 164 ILE A N 1
ATOM 1312 C CA . ILE A 1 164 ? 19.459 -13.061 16.867 1.00 39.88 164 ILE A CA 1
ATOM 1313 C C . ILE A 1 164 ? 20.237 -14.286 16.382 1.00 39.88 164 ILE A C 1
ATOM 1315 O O . ILE A 1 164 ? 19.571 -15.316 16.115 1.00 39.88 164 ILE A O 1
#

Radius of gyration: 20.88 Å; chains: 1; bounding box: 53×42×48 Å

Sequence (164 aa):
MMNARAALKTKTFNGKPVQYHGVTFDGTPRVVFWGDFFEPFMYDAARQSLEWVIQACYDRHLDASEYLSETTALLDVLVAKTYEEMARTDQLLRGSGYPDSVAPVQVAHKVEAMKKRIADLAVALTHRGRSASPDQEILNLRPGLWGVSIDLKALWRRWFKRSI